Protein 2V6Y (pdb70)

Sequence (147 aa):
MSAQVMLEDMARKYAILAVKADKEGKVEDAITYYKKAIEVLSQIIVLYPESVARTAYEQMINEYKKRISYLEKVLSAQVMLEDMARKYAILAVKADKEGDDAITYYKKAIEVLSQIIVLYPESVARTAYEQMINEYKKRISYLEKVL

Foldseek 3Di:
DDPLVVLVVQLVVLCVQLVVCVVVVVLVSNLVSLVSSLVSLVVSCVVCVPDPCNVVSVVSNVVSVVVNVVSVVPD/DVLVVLVVQLVVLCVQLVVCVVVAVSNLVSLVSSLVSLVVSCVVCVPDPCNVVSVVSNVVSVVVNVVVVVPD

InterPro domains:
  IPR003593 AAA+ ATPase domain [SM00382] (133-274)
  IPR003959 ATPase, AAA-type, core [PF00004] (137-272)
  IPR003960 ATPase, AAA-type, conserved site [PS00674] (244-263)
  IPR007330 MIT domain [PF04212] (10-72)
  IPR007330 MIT domain [SM00745] (4-81)
  IPR027417 P-loop containing nucleoside triphosphate hydrolase [G3DSA:3.40.50.300] (90-272)
  IPR027417 P-loop containing nucleoside triphosphate hydrolase [SSF52540] (98-369)
  IPR036181 MIT domain superfamily [SSF116846] (7-75)
  IPR041569 AAA ATPase, AAA+ lid domain [PF17862] (295-329)
  IPR050304 Microtubule-severing AAA ATPase [PTHR23074] (91-370)
  IPR054951 Cell division protein CdvC [NF041006] (1-371)

Nearest PDB structures (foldseek):
  2v6y-assembly2_B  TM=1.014E+00  e=8.598E-10  Saccharolobus solfataricus
  2v6y-assembly1_A  TM=1.013E+00  e=5.838E-09  Saccharolobus solfataricus
  2w2u-assembly1_A  TM=9.986E-01  e=7.652E-07  Sulfolobus acidocaldarius
  2w2u-assembly2_B  TM=9.984E-01  e=8.110E-07  Sulfolobus acidocaldarius
  3qky-assembly1_A  TM=8.173E-01  e=2.012E-01  Rhodothermus marinus DSM 4252

Secondary structure (DSSP, 8-state):
--HHHHHHHHHHHHHHHHHHHHHTT-HHHHHHHHHHHHHHHHHHHHH-TT-TTHHHHHHHHHHHHHHHHHHTT--/-HHHHHHHHHHHHHHHHHHHHHT--HHHHHHHHHHHHHHHHHHH-TT-TTHHHHHHHHHHHHHHHHHHTT--

Radius of gyration: 21.02 Å; Cα contacts (8 Å, |Δi|>4): 130; chains: 2; bounding box: 53×48×34 Å

CATH classification: 1.20.58.80

Solvent-accessible surface area: 10222 Å² total; per-residue (Å²): 238,46,54,39,72,111,31,51,46,80,2,143,131,55,9,104,74,0,57,126,7,22,173,94,46,116,27,124,64,0,19,71,59,7,108,85,0,23,109,2,3,47,88,0,29,110,104,75,71,169,23,163,30,83,98,56,11,68,109,65,26,59,103,16,115,137,90,20,68,109,5,98,162,70,105,93,59,41,62,124,34,55,83,64,4,159,104,39,8,111,67,0,61,144,18,28,175,152,76,79,92,0,22,75,70,8,11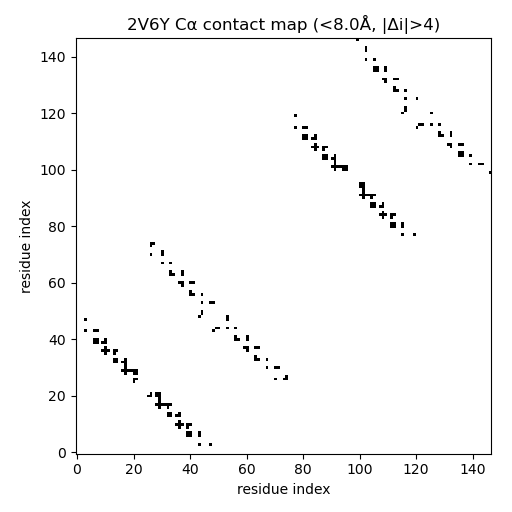2,92,0,19,94,0,6,41,88,0,23,116,107,75,71,171,22,158,28,84,112,52,11,65,113,66,17,76,93,14,108,146,85,15,66,97,20,98,143,84,122

Structure (mmCIF, N/CA/C/O backbone):
data_2V6Y
#
_entry.id   2V6Y
#
_cell.length_a   56.178
_cell.length_b   69.267
_cell.length_c   123.184
_cell.angle_alpha   90.00
_cell.angle_beta   90.00
_cell.angle_gamma   90.00
#
_symmetry.space_group_name_H-M   'I 21 21 21'
#
loop_
_entity.id
_entity.type
_entity.pdbx_description
1 polymer 'AAA FAMILY ATPASE, P60 KATANIN'
2 polymer 'AAA FAMILY ATPASE, P60 KATANIN'
3 non-polymer 'S,R MESO-TARTARIC ACID'
4 water water
#
loop_
_atom_site.group_PDB
_atom_site.id
_atom_site.type_symbol
_atom_site.label_atom_id
_atom_site.label_alt_id
_atom_site.label_comp_id
_atom_site.label_asym_id
_atom_site.label_entity_id
_atom_site.label_seq_id
_atom_site.pdbx_PDB_ins_code
_atom_site.Cartn_x
_atom_site.Cartn_y
_atom_site.Cartn_z
_atom_site.occupancy
_atom_site.B_iso_or_equiv
_atom_site.auth_seq_id
_atom_site.auth_comp_id
_atom_site.auth_asym_id
_atom_site.auth_atom_id
_atom_site.pdbx_PDB_model_num
ATOM 1 N N . MET A 1 1 ? -10.131 7.419 35.420 1.00 55.25 1 MET A N 1
ATOM 2 C CA . MET A 1 1 ? -8.675 7.127 35.182 1.00 55.59 1 MET A CA 1
ATOM 3 C C . MET A 1 1 ? -8.200 7.087 33.710 1.00 54.96 1 MET A C 1
ATOM 4 O O . MET A 1 1 ? -6.985 7.035 33.468 1.00 55.94 1 MET A O 1
ATOM 9 N N . SER A 1 2 ? -9.088 7.100 32.719 1.00 53.52 2 SER A N 1
ATOM 10 C CA . SER A 1 2 ? -10.540 7.075 32.843 1.00 52.58 2 SER A CA 1
ATOM 11 C C . SER A 1 2 ? -11.087 5.886 32.054 1.00 51.40 2 SER A C 1
ATOM 12 O O . SER A 1 2 ? -10.456 5.416 31.116 1.00 51.04 2 SER A O 1
ATOM 15 N N . ALA A 1 3 ? -12.263 5.412 32.452 1.00 50.55 3 ALA A N 1
ATOM 16 C CA . ALA A 1 3 ? -12.874 4.228 31.875 1.00 49.90 3 ALA A CA 1
ATOM 17 C C . ALA A 1 3 ? -13.177 4.436 30.395 1.00 50.10 3 ALA A C 1
ATOM 18 O O . ALA A 1 3 ? -13.075 3.500 29.598 1.00 50.09 3 ALA A O 1
ATOM 20 N N . GLN A 1 4 ? -13.558 5.666 30.033 1.00 50.02 4 GLN A N 1
ATOM 21 C CA . GLN A 1 4 ? -13.936 5.992 28.653 1.00 49.74 4 GLN A CA 1
ATOM 22 C C . GLN A 1 4 ? -12.745 5.899 27.707 1.00 49.94 4 GLN A C 1
ATOM 23 O O . GLN A 1 4 ? -12.854 5.341 26.616 1.00 50.09 4 GLN A O 1
ATOM 29 N N . VAL A 1 5 ? -11.614 6.452 28.123 1.00 50.32 5 VAL A N 1
ATOM 30 C CA . VAL A 1 5 ? -10.400 6.463 27.300 1.00 50.87 5 VAL A CA 1
ATOM 31 C C . VAL A 1 5 ? -9.809 5.052 27.152 1.00 50.84 5 VAL A C 1
ATOM 32 O 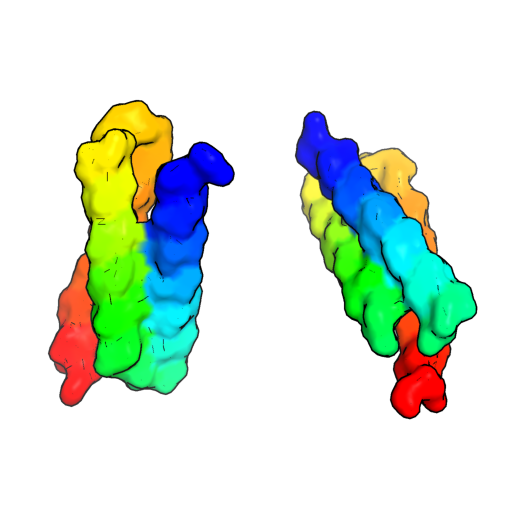O . VAL A 1 5 ? -9.410 4.669 26.060 1.00 50.99 5 VAL A O 1
ATOM 36 N N . MET A 1 6 ? -9.784 4.278 28.236 1.00 50.45 6 MET A N 1
ATOM 37 C CA . MET A 1 6 ? -9.314 2.898 28.166 1.00 50.24 6 MET A CA 1
ATOM 38 C C . MET A 1 6 ? -10.165 2.057 27.193 1.00 49.55 6 MET A C 1
ATOM 39 O O . MET A 1 6 ? -9.633 1.269 26.419 1.00 49.11 6 MET A O 1
ATOM 44 N N . LEU A 1 7 ? -11.482 2.228 27.243 1.00 48.98 7 LEU A N 1
ATOM 45 C CA . LEU A 1 7 ? -12.389 1.522 26.355 1.00 48.80 7 LEU A CA 1
ATOM 46 C C . LEU A 1 7 ? -12.249 1.986 24.902 1.00 48.85 7 LEU A C 1
ATOM 47 O O . LEU A 1 7 ? -12.284 1.172 23.985 1.00 49.03 7 LEU A O 1
ATOM 52 N N . GLU A 1 8 ? -12.097 3.291 24.693 1.00 49.02 8 GLU A N 1
ATOM 53 C CA . GLU A 1 8 ? -11.789 3.821 23.361 1.00 49.55 8 GLU A CA 1
ATOM 54 C C . GLU A 1 8 ? -10.531 3.201 22.790 1.00 49.36 8 GLU A C 1
ATOM 55 O O . GLU A 1 8 ? -10.493 2.890 21.604 1.00 49.48 8 GLU A O 1
ATOM 61 N N . ASP A 1 9 ? -9.506 3.046 23.635 1.00 48.81 9 ASP A N 1
ATOM 62 C CA . ASP A 1 9 ? -8.258 2.395 23.253 1.00 48.76 9 ASP A CA 1
ATOM 63 C C . ASP A 1 9 ? -8.423 0.922 22.892 1.00 47.71 9 ASP A C 1
ATOM 64 O O . ASP A 1 9 ? -7.807 0.458 21.934 1.00 48.09 9 ASP A O 1
ATOM 69 N N . MET A 1 10 ? -9.252 0.195 23.641 1.00 46.46 10 MET A N 1
ATOM 70 C CA . MET A 1 10 ? -9.633 -1.172 23.282 1.00 44.54 10 MET A CA 1
ATOM 71 C C . MET A 1 10 ? -10.301 -1.241 21.925 1.00 45.73 10 MET A C 1
ATOM 72 O O . MET A 1 10 ? -9.941 -2.081 21.111 1.00 45.60 10 MET A O 1
ATOM 77 N N . ALA A 1 11 ? -11.286 -0.367 21.705 1.00 46.58 11 ALA A N 1
ATOM 78 C CA . ALA A 1 11 ? -12.058 -0.314 20.445 1.00 46.97 11 ALA A CA 1
A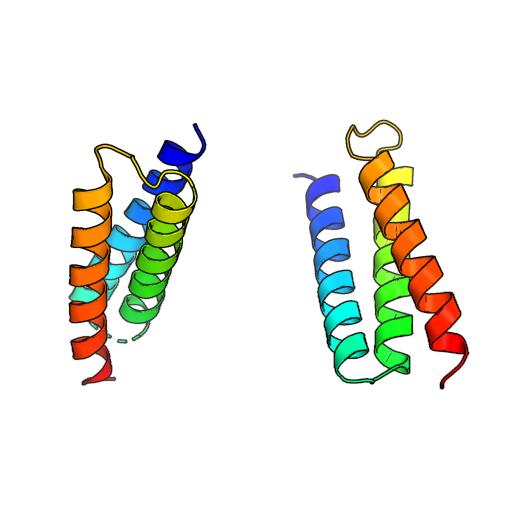TOM 79 C C . ALA A 1 11 ? -11.184 0.054 19.257 1.00 47.34 11 ALA A C 1
ATOM 80 O O . ALA A 1 11 ? -11.319 -0.533 18.186 1.00 47.98 11 ALA A O 1
ATOM 82 N N . ARG A 1 12 ? -10.304 1.029 19.443 1.00 47.79 12 ARG A N 1
ATOM 83 C CA . ARG A 1 12 ? -9.347 1.398 18.407 1.00 48.53 12 ARG A CA 1
ATOM 84 C C . ARG A 1 12 ? -8.401 0.246 18.042 1.00 48.17 12 ARG A C 1
ATOM 85 O O . ARG A 1 12 ? -8.195 -0.037 16.865 1.00 48.34 12 ARG A O 1
ATOM 93 N N . LYS A 1 13 ? -7.829 -0.403 19.046 1.00 47.89 13 LYS A N 1
ATOM 94 C CA . LYS A 1 13 ? -6.977 -1.564 18.810 1.00 48.33 13 LYS A CA 1
ATOM 95 C C . LYS A 1 13 ? -7.685 -2.670 18.008 1.00 47.78 13 LYS A C 1
ATOM 96 O O . LYS A 1 13 ? -7.088 -3.239 17.104 1.00 48.02 13 LYS A O 1
ATOM 102 N N . TYR A 1 14 ? -8.947 -2.955 18.334 1.00 47.35 14 TYR A N 1
ATOM 103 C CA . TYR A 1 14 ? -9.722 -3.989 17.639 1.00 46.89 14 TYR A CA 1
ATOM 104 C C . TYR A 1 14 ? -10.037 -3.620 16.208 1.00 46.43 14 TYR A C 1
ATOM 105 O O . TYR A 1 14 ? -9.986 -4.471 15.336 1.00 46.78 14 TYR A O 1
ATOM 114 N N . ALA A 1 15 ? -10.355 -2.349 15.980 1.00 46.05 15 ALA A N 1
ATOM 115 C CA . ALA A 1 15 ? -10.602 -1.825 14.640 1.00 45.45 15 ALA A CA 1
ATOM 116 C C . ALA A 1 15 ? -9.344 -1.904 13.785 1.00 44.80 15 ALA A C 1
ATOM 117 O O . ALA A 1 15 ? -9.424 -2.248 12.616 1.00 44.91 15 ALA A O 1
ATOM 119 N N . ILE A 1 16 ? -8.189 -1.588 14.371 1.00 44.54 16 ILE A N 1
ATOM 120 C CA . ILE A 1 16 ? -6.902 -1.668 13.659 1.00 43.89 16 ILE A CA 1
ATOM 121 C C . ILE A 1 16 ? -6.658 -3.113 13.226 1.00 44.46 16 ILE A C 1
ATOM 122 O O . ILE A 1 16 ? -6.280 -3.370 12.083 1.00 44.61 16 ILE A O 1
ATOM 127 N N . LEU A 1 17 ? -6.915 -4.051 14.137 1.00 44.59 17 LEU A N 1
ATOM 128 C CA . LEU A 1 17 ? -6.803 -5.493 13.859 1.00 44.95 17 LEU A CA 1
ATOM 129 C C . LEU A 1 17 ? -7.779 -5.977 12.781 1.00 45.08 17 LEU A C 1
ATOM 130 O O . LEU A 1 17 ? -7.419 -6.810 11.948 1.00 45.42 17 LEU A O 1
ATOM 135 N N . ALA A 1 18 ? -9.018 -5.479 12.839 1.00 45.13 18 ALA A N 1
ATOM 136 C CA . ALA A 1 18 ? -10.053 -5.784 11.854 1.00 44.69 18 ALA A CA 1
ATOM 137 C C . ALA A 1 18 ? -9.689 -5.293 10.467 1.00 44.78 18 ALA A C 1
ATOM 138 O O . ALA A 1 18 ? -9.905 -6.013 9.512 1.00 45.34 18 ALA A O 1
ATOM 140 N N . VAL A 1 19 ? -9.141 -4.079 10.364 1.00 45.02 19 VAL A N 1
ATOM 141 C CA . VAL A 1 19 ? -8.801 -3.475 9.082 1.00 45.48 19 VAL A CA 1
ATOM 142 C C . VAL A 1 19 ? -7.619 -4.211 8.460 1.00 46.42 19 VAL A C 1
ATOM 143 O O . VAL A 1 19 ? -7.567 -4.419 7.253 1.00 46.79 19 VAL A O 1
ATOM 147 N N . LYS A 1 20 ? -6.670 -4.595 9.304 1.00 47.37 20 LYS A N 1
ATOM 148 C CA . LYS A 1 20 ? -5.492 -5.348 8.880 1.00 48.29 20 LYS A CA 1
ATOM 149 C C . LYS A 1 20 ? -5.889 -6.711 8.317 1.00 48.47 20 LYS A C 1
ATOM 150 O O . LYS A 1 20 ? -5.464 -7.073 7.228 1.00 48.73 20 LYS A O 1
ATOM 156 N N . ALA A 1 21 ? -6.713 -7.450 9.058 1.00 48.83 21 ALA A N 1
ATOM 157 C CA . ALA A 1 21 ? -7.206 -8.754 8.608 1.00 49.12 21 ALA A CA 1
ATOM 158 C C . ALA A 1 21 ? -8.088 -8.637 7.377 1.00 49.53 21 ALA A C 1
ATOM 159 O O . ALA A 1 21 ? -8.054 -9.503 6.511 1.00 49.71 21 ALA A O 1
ATOM 161 N N . ASP A 1 22 ? -8.885 -7.574 7.319 1.00 50.26 22 ASP A N 1
ATOM 162 C CA . ASP A 1 22 ? -9.700 -7.253 6.152 1.00 51.05 22 ASP A CA 1
ATOM 163 C C . ASP A 1 22 ? -8.820 -7.134 4.886 1.00 51.47 22 ASP A C 1
ATOM 164 O O . ASP A 1 22 ? -9.046 -7.847 3.916 1.00 51.51 22 ASP A O 1
ATOM 169 N N . LYS A 1 23 ? -7.807 -6.266 4.928 1.00 52.16 23 LYS A N 1
ATOM 170 C CA . LYS A 1 23 ? -6.856 -6.082 3.827 1.00 53.20 23 LYS A CA 1
ATOM 171 C C . LYS A 1 23 ? -6.148 -7.363 3.386 1.00 53.52 23 LYS A C 1
ATOM 172 O O . LYS A 1 23 ? -5.987 -7.609 2.198 1.00 53.57 23 LYS A O 1
ATOM 178 N N . GLU A 1 24 ? -5.732 -8.171 4.354 1.00 54.22 24 GLU A N 1
ATOM 179 C CA . GLU A 1 24 ? -5.062 -9.446 4.092 1.00 54.77 24 GLU A CA 1
ATOM 180 C C . GLU A 1 24 ? -6.017 -10.511 3.544 1.00 54.89 24 GLU A C 1
ATOM 181 O O . GLU A 1 24 ? -5.598 -11.597 3.152 1.00 54.80 24 GLU A O 1
ATOM 187 N N . GLY A 1 25 ? -7.305 -10.200 3.531 1.00 55.17 25 GLY A N 1
ATOM 188 C CA . GLY A 1 25 ? -8.300 -11.137 3.050 1.00 55.19 25 GLY A CA 1
ATOM 189 C C . GLY A 1 25 ? -8.649 -12.242 4.025 1.00 55.37 25 GLY A C 1
ATOM 190 O O . GLY A 1 25 ? -9.405 -13.140 3.684 1.00 55.39 25 GLY A O 1
ATOM 191 N N . LYS A 1 26 ? -8.102 -12.195 5.236 1.00 55.50 26 LYS A N 1
ATOM 192 C CA . LYS A 1 26 ? -8.494 -13.140 6.279 1.00 55.53 26 LYS A CA 1
ATOM 193 C C . LYS A 1 26 ? -9.879 -12.732 6.768 1.00 55.49 26 LYS A C 1
ATOM 194 O O . LYS A 1 26 ? -10.019 -12.033 7.775 1.00 55.46 26 LYS A O 1
ATOM 200 N N . VAL A 1 27 ? -10.896 -13.154 6.020 1.00 55.45 27 VAL A N 1
ATOM 201 C CA . VAL A 1 27 ? -12.274 -12.692 6.209 1.00 55.71 27 VAL A CA 1
ATOM 202 C C . VAL A 1 27 ? -12.816 -13.037 7.596 1.00 56.19 27 VAL A C 1
ATOM 203 O O . VAL A 1 27 ? -13.545 -12.255 8.208 1.00 56.34 27 VAL A O 1
ATOM 207 N N . GLU A 1 28 ? -12.437 -14.207 8.086 1.00 56.68 28 GLU A N 1
ATOM 208 C CA . GLU A 1 28 ? -12.948 -14.714 9.344 1.00 57.35 28 GLU A CA 1
ATOM 209 C C . GLU A 1 28 ? -12.455 -13.916 10.535 1.00 57.12 28 GLU A C 1
ATOM 210 O O . GLU A 1 28 ? -13.246 -13.576 11.413 1.00 57.31 28 GLU A O 1
ATOM 216 N N . ASP A 1 29 ? -11.158 -13.607 10.554 1.00 56.88 29 ASP A N 1
ATOM 217 C CA . ASP A 1 29 ? -10.576 -12.792 11.615 1.00 56.46 29 ASP A CA 1
ATOM 218 C C . ASP A 1 29 ? -11.146 -11.372 11.618 1.00 56.36 29 ASP A C 1
ATOM 219 O O . ASP A 1 29 ? -11.476 -10.842 12.689 1.00 56.45 29 ASP A O 1
ATOM 224 N N . ALA A 1 30 ? -11.274 -10.776 10.424 1.00 55.71 30 ALA A N 1
ATOM 225 C CA . ALA A 1 30 ? -11.804 -9.425 10.269 1.00 55.09 30 ALA A CA 1
ATOM 226 C C . ALA A 1 30 ? -13.200 -9.311 10.860 1.00 54.72 30 ALA A C 1
ATOM 227 O O . ALA A 1 30 ? -13.477 -8.376 11.616 1.00 54.68 30 ALA A O 1
ATOM 229 N N . ILE A 1 31 ? -14.064 -10.268 10.524 1.00 54.39 31 ILE A N 1
ATOM 230 C CA . ILE A 1 31 ? -15.431 -10.313 11.051 1.00 53.87 31 ILE A CA 1
ATOM 231 C C . ILE A 1 31 ? -15.429 -10.320 12.577 1.00 53.93 31 ILE A C 1
ATOM 232 O O . ILE A 1 31 ? -16.113 -9.505 13.204 1.00 53.81 31 ILE A O 1
ATOM 237 N N . THR A 1 32 ? -14.641 -11.214 13.172 1.00 53.78 32 THR A N 1
ATOM 238 C CA . THR A 1 32 ? -14.603 -11.304 14.626 1.00 54.01 32 THR A CA 1
ATOM 239 C C . THR A 1 32 ? -14.048 -10.044 15.304 1.00 53.24 32 THR A C 1
ATOM 240 O O . THR A 1 32 ? -14.608 -9.604 16.308 1.00 53.65 32 THR A O 1
ATOM 244 N N . TYR A 1 33 ? -13.013 -9.435 14.729 1.00 52.47 33 TYR A N 1
ATOM 245 C CA . TYR A 1 33 ? -12.452 -8.187 15.262 1.00 51.47 33 TYR A CA 1
ATOM 246 C C . TYR A 1 33 ? -13.364 -6.986 15.090 1.00 51.22 33 TYR A C 1
ATOM 247 O O . TYR A 1 33 ? -13.409 -6.125 15.964 1.00 51.09 33 TYR A O 1
ATOM 256 N N . TYR A 1 34 ? -14.078 -6.912 13.967 1.00 50.67 34 TYR A N 1
ATOM 257 C CA . TYR A 1 34 ? -15.090 -5.871 13.786 1.00 50.28 34 TYR A CA 1
ATOM 258 C C . TYR A 1 34 ? -16.205 -5.971 14.823 1.00 50.61 34 TYR A C 1
ATOM 259 O O . TYR A 1 34 ? -16.734 -4.946 15.256 1.00 50.71 34 TYR A O 1
ATOM 268 N N . LYS A 1 35 ? -16.577 -7.199 15.194 1.00 50.77 35 LYS A N 1
ATOM 269 C CA . LYS A 1 35 ? -17.630 -7.429 16.177 1.00 51.09 35 LYS A CA 1
ATOM 270 C C . LYS A 1 35 ? -17.152 -7.047 17.589 1.00 51.38 35 LYS A C 1
ATOM 271 O O . LYS A 1 35 ? -17.904 -6.475 18.373 1.00 51.61 35 LYS A O 1
ATOM 277 N N . LYS A 1 36 ? -15.901 -7.371 17.903 1.00 51.49 36 LYS A N 1
ATOM 278 C CA . LYS A 1 36 ? -15.243 -6.878 19.112 1.00 51.66 36 LYS A CA 1
ATOM 279 C C . LYS A 1 36 ? -15.190 -5.344 19.197 1.00 51.25 36 LYS A C 1
ATOM 280 O O . LYS A 1 36 ? -15.442 -4.782 20.259 1.00 51.92 36 LYS A O 1
ATOM 286 N N . ALA A 1 37 ? -14.856 -4.676 18.099 1.00 50.25 37 ALA A N 1
ATOM 287 C CA . ALA A 1 37 ? -14.857 -3.223 18.059 1.00 50.11 37 ALA A CA 1
ATOM 288 C C . ALA A 1 37 ? -16.256 -2.651 18.309 1.00 50.18 37 ALA A C 1
ATOM 289 O O . ALA A 1 37 ? -16.408 -1.715 19.080 1.00 50.46 37 ALA A O 1
ATOM 291 N N . ILE A 1 38 ? -17.264 -3.208 17.644 1.00 50.23 38 ILE A N 1
ATOM 292 C CA . ILE A 1 38 ? -18.656 -2.826 17.868 1.00 50.17 38 ILE A CA 1
ATOM 293 C C . ILE A 1 38 ? -19.069 -3.045 19.335 1.00 50.61 38 ILE A C 1
ATOM 294 O O . ILE A 1 38 ? -19.691 -2.172 19.943 1.00 51.01 38 ILE A O 1
ATOM 299 N N . GLU A 1 39 ? -18.709 -4.203 19.884 1.00 50.39 39 GLU A N 1
ATOM 300 C CA . GLU A 1 39 ? -19.025 -4.561 21.258 1.00 50.99 39 GLU A CA 1
ATOM 301 C C . GLU A 1 39 ? -18.511 -3.505 22.243 1.00 50.23 39 GLU A C 1
ATOM 302 O O . GLU A 1 39 ? -19.265 -3.007 23.077 1.00 50.22 39 GLU A O 1
ATOM 308 N N . VAL A 1 40 ? -17.232 -3.153 22.119 1.00 50.00 40 VAL A N 1
ATOM 309 C CA . VAL A 1 40 ? -16.600 -2.145 22.962 1.00 49.64 40 VAL A CA 1
ATOM 310 C C . VAL A 1 40 ? -17.199 -0.740 22.767 1.00 49.53 40 VAL A C 1
ATOM 311 O O . VAL A 1 40 ? -17.447 -0.037 23.748 1.00 49.96 40 VAL A O 1
ATOM 315 N N . LEU A 1 41 ? -17.438 -0.334 21.522 1.00 48.77 41 LEU A N 1
ATOM 316 C CA . LEU A 1 41 ? -17.996 0.999 21.235 1.00 48.12 41 LEU A CA 1
ATOM 317 C C . LEU A 1 41 ? -19.401 1.131 21.787 1.00 47.75 41 LEU A C 1
ATOM 318 O O . LEU A 1 41 ? -19.809 2.195 22.252 1.00 47.63 41 LEU A O 1
ATOM 323 N N . SER A 1 42 ? -20.142 0.03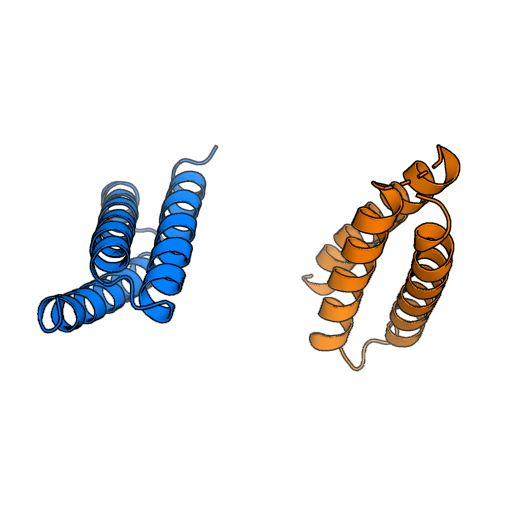7 21.739 1.00 47.51 42 SER A N 1
ATOM 324 C CA . SER A 1 42 ? -21.492 0.014 22.284 1.00 47.37 42 SER A CA 1
ATOM 325 C C . SER A 1 42 ? -21.486 0.064 23.826 1.00 46.46 42 SER A C 1
ATOM 326 O O . SER A 1 42 ? -22.388 0.616 24.450 1.00 46.61 42 SER A O 1
ATOM 329 N N . GLN A 1 43 ? -20.443 -0.487 24.439 1.00 46.25 43 GLN A N 1
ATOM 330 C CA . GLN A 1 43 ? -20.270 -0.388 25.904 1.00 44.92 43 GLN A CA 1
ATOM 331 C C . GLN A 1 43 ? -20.016 1.062 26.352 1.00 44.89 43 GLN A C 1
ATOM 332 O O . GLN A 1 43 ? -20.512 1.484 27.397 1.00 45.14 43 GLN A O 1
ATOM 338 N N . ILE A 1 44 ? -19.267 1.818 25.556 1.00 44.60 44 ILE A N 1
ATOM 339 C CA . ILE A 1 44 ? -18.999 3.228 25.847 1.00 44.61 44 ILE A CA 1
ATOM 340 C C . ILE A 1 44 ? -20.280 4.056 25.760 1.00 44.51 44 ILE A C 1
ATOM 341 O O . ILE A 1 44 ? -20.494 4.939 26.576 1.00 44.88 44 ILE A O 1
ATOM 346 N N . ILE A 1 45 ? -21.117 3.779 24.763 1.00 44.28 45 ILE A N 1
ATOM 347 C CA . ILE A 1 45 ? -22.390 4.457 24.612 1.00 43.57 45 ILE A CA 1
ATOM 348 C C . ILE A 1 45 ? -23.291 4.148 25.806 1.00 43.41 45 ILE A C 1
ATOM 349 O O . ILE A 1 45 ? -23.974 5.044 26.325 1.00 43.77 45 ILE A O 1
ATOM 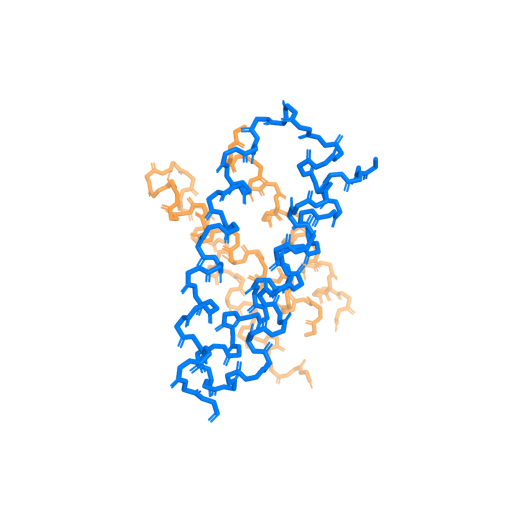354 N N . VAL A 1 46 ? -23.291 2.883 26.238 1.00 42.53 46 VAL A N 1
ATOM 355 C CA . VAL A 1 46 ? -24.028 2.468 27.430 1.00 41.63 46 VAL A CA 1
ATOM 356 C C . VAL A 1 46 ? -23.566 3.233 28.670 1.00 41.09 46 VAL A C 1
ATOM 357 O O . VAL A 1 46 ? -24.387 3.674 29.478 1.00 41.32 46 VAL A O 1
ATOM 361 N N . LEU A 1 47 ? -22.256 3.407 28.820 1.00 40.52 47 LEU A N 1
ATOM 362 C CA . LEU A 1 47 ? -21.708 4.051 30.024 1.00 39.97 47 LEU A CA 1
ATOM 363 C C . LEU A 1 47 ? -21.701 5.575 29.947 1.00 39.90 47 LEU A C 1
ATOM 364 O O . LEU A 1 47 ? -21.833 6.257 30.979 1.00 39.71 47 LEU A O 1
ATOM 369 N N . TYR A 1 48 ? -21.506 6.095 28.733 1.00 39.54 48 TYR A N 1
ATOM 370 C CA . TYR A 1 48 ? -21.435 7.533 28.480 1.00 39.78 48 TYR A CA 1
ATOM 371 C C . TYR A 1 48 ? -22.395 7.897 27.353 1.00 40.31 48 TYR A C 1
ATOM 372 O O . TYR A 1 48 ? -21.956 8.282 26.268 1.00 40.36 48 TYR A O 1
ATOM 381 N N . PRO A 1 49 ? -23.718 7.792 27.618 1.00 40.58 49 PRO A N 1
ATOM 382 C CA . PRO A 1 49 ? -24.673 8.033 26.552 1.00 40.81 49 PRO A CA 1
ATOM 383 C C . PRO A 1 49 ? -24.717 9.498 26.095 1.00 41.23 49 PRO A C 1
ATOM 384 O O . PRO A 1 49 ? -25.106 9.764 24.969 1.00 41.31 49 PRO A O 1
ATOM 388 N N . GLU A 1 50 ? -24.305 10.442 26.936 1.00 41.61 50 GLU A N 1
ATOM 389 C CA . GLU A 1 50 ? -24.248 11.822 26.468 1.00 42.52 50 GLU A CA 1
ATOM 390 C C . GLU A 1 50 ? -22.834 12.377 26.255 1.00 42.09 50 GLU A C 1
ATOM 391 O O . GLU A 1 50 ? -22.583 13.568 26.428 1.00 41.99 50 GLU A O 1
ATOM 397 N N . SER A 1 51 ? -21.923 11.497 25.855 1.00 42.23 51 SER A N 1
ATOM 398 C CA . SER A 1 51 ? -20.571 11.883 25.471 1.00 42.28 51 SER A CA 1
ATOM 399 C C . SER A 1 51 ? -20.660 12.686 24.186 1.00 42.29 51 SER A C 1
ATOM 400 O O . SER A 1 51 ? -21.453 12.352 23.307 1.00 42.54 51 SER A O 1
ATOM 403 N N . VAL A 1 52 ? -19.859 13.748 24.076 1.00 42.51 52 VAL A N 1
ATOM 404 C CA . VAL A 1 52 ? -19.754 14.526 22.830 1.00 42.34 52 VAL A CA 1
ATOM 405 C C . VAL A 1 52 ? -19.322 13.684 21.633 1.00 42.92 52 VAL A C 1
ATOM 406 O O . VAL A 1 52 ? -19.496 14.101 20.502 1.00 43.55 52 VAL A O 1
ATOM 410 N N . ALA A 1 53 ? -18.772 12.503 21.884 1.00 44.00 53 ALA A N 1
ATOM 411 C CA . ALA A 1 53 ? -18.256 11.639 20.826 1.00 44.96 53 ALA A CA 1
ATOM 412 C C . ALA A 1 53 ? -19.220 10.494 20.525 1.00 45.73 53 ALA A C 1
ATOM 413 O O . ALA A 1 53 ? -18.861 9.509 19.878 1.00 46.26 53 ALA A O 1
ATOM 415 N N . ARG A 1 54 ? -20.450 10.623 21.005 1.00 46.10 54 ARG A N 1
ATOM 416 C CA . ARG A 1 54 ? -21.459 9.596 20.802 1.00 46.52 54 ARG A CA 1
ATOM 417 C C . ARG A 1 54 ? -21.856 9.377 19.333 1.00 47.09 54 ARG A C 1
ATOM 418 O O . ARG A 1 54 ? -22.051 8.236 18.912 1.00 46.94 54 ARG A O 1
ATOM 426 N N . THR A 1 55 ? -21.995 10.458 18.564 1.00 48.05 55 THR A N 1
ATOM 427 C CA . THR A 1 55 ? -22.267 10.302 17.123 1.00 48.84 55 THR A CA 1
ATOM 428 C C . THR A 1 55 ? -21.063 9.743 16.340 1.00 49.29 55 THR A C 1
ATOM 429 O O . THR A 1 55 ? -21.262 9.074 15.339 1.00 50.00 55 THR A O 1
ATOM 433 N N . ALA A 1 56 ? -19.843 9.993 16.828 1.00 49.72 56 ALA A N 1
ATOM 434 C CA . ALA A 1 56 ? -18.626 9.380 16.315 1.00 49.76 56 ALA A CA 1
ATOM 435 C C . ALA A 1 56 ? -18.656 7.862 16.512 1.00 49.92 56 ALA A C 1
ATOM 436 O O . ALA A 1 56 ? -18.406 7.113 15.568 1.00 50.01 56 ALA A O 1
ATOM 438 N N . TYR A 1 57 ? -18.982 7.412 17.727 1.00 50.21 57 TYR A N 1
ATOM 439 C CA . TYR A 1 57 ? -18.967 5.980 18.037 1.00 50.53 57 TYR A CA 1
ATOM 440 C C . TYR A 1 57 ? -20.043 5.283 17.224 1.00 50.79 57 TYR A C 1
ATOM 441 O O . TYR A 1 57 ? -19.855 4.168 16.748 1.00 51.22 57 TYR A O 1
ATOM 450 N N . GLU A 1 58 ? -21.178 5.963 17.087 1.00 50.99 58 GLU A N 1
ATOM 451 C CA . GLU A 1 58 ? -22.338 5.475 16.346 1.00 50.96 58 GLU A CA 1
ATOM 452 C C . GLU A 1 58 ? -22.037 5.352 14.860 1.00 51.15 58 GLU A C 1
ATOM 453 O O . GLU A 1 58 ? -22.491 4.405 14.213 1.00 51.26 58 GLU A O 1
ATOM 459 N N . GLN A 1 59 ? -21.272 6.302 14.318 1.00 51.00 59 GLN A N 1
ATOM 460 C CA . GLN A 1 59 ? -20.808 6.184 12.934 1.00 50.87 59 GLN A CA 1
ATOM 461 C C . GLN A 1 59 ? -19.812 5.033 12.720 1.00 49.96 59 GLN A C 1
ATOM 462 O O . GLN A 1 59 ? -19.898 4.33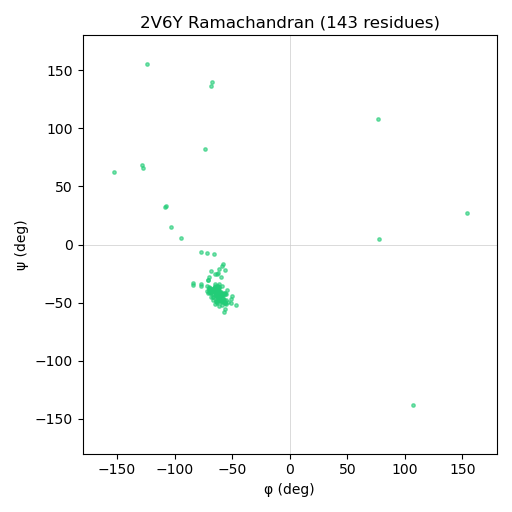9 11.713 1.00 49.61 59 GLN A O 1
ATOM 468 N N . MET A 1 60 ? -18.910 4.813 13.687 1.00 49.24 60 MET A N 1
ATOM 469 C CA . MET A 1 60 ? -17.930 3.735 13.600 1.00 47.88 60 MET A CA 1
ATOM 470 C C . MET A 1 60 ? -18.640 2.370 13.607 1.00 49.17 60 MET A C 1
ATOM 471 O O . MET A 1 60 ? -18.297 1.490 12.835 1.00 49.65 60 MET A O 1
ATOM 476 N N . ILE A 1 61 ? -19.655 2.231 14.449 1.00 49.66 61 ILE A N 1
ATOM 477 C CA . ILE A 1 61 ? -20.443 1.020 14.551 1.00 50.80 61 ILE A CA 1
ATOM 478 C C . ILE A 1 61 ? -21.131 0.728 13.215 1.00 51.95 61 ILE A C 1
ATOM 479 O O . ILE A 1 61 ? -21.035 -0.383 12.681 1.00 52.49 61 ILE A O 1
ATOM 484 N N . ASN A 1 62 ? -21.840 1.735 12.702 1.00 52.95 62 ASN A N 1
ATOM 485 C CA . ASN A 1 62 ? -22.559 1.669 11.435 1.00 53.82 62 ASN A CA 1
ATOM 486 C C . ASN A 1 62 ? -21.609 1.227 10.323 1.00 54.19 62 ASN A C 1
ATOM 487 O O . ASN A 1 62 ? -21.900 0.301 9.580 1.00 54.40 62 ASN A O 1
ATOM 492 N N . GLU A 1 63 ? -20.452 1.872 10.247 1.00 54.91 63 GLU A N 1
ATOM 493 C CA . GLU A 1 63 ? -19.392 1.514 9.306 1.00 55.84 63 GLU A CA 1
ATOM 494 C C . GLU A 1 63 ? -18.914 0.067 9.445 1.00 55.21 63 GLU A C 1
ATOM 495 O O . GLU A 1 63 ? -18.714 -0.604 8.449 1.00 55.45 63 GLU A O 1
ATOM 501 N N . TYR A 1 64 ? -18.750 -0.425 10.669 1.00 55.20 64 TYR A N 1
ATOM 502 C CA . TYR A 1 64 ? -18.256 -1.786 10.848 1.00 54.99 64 TYR A CA 1
ATOM 503 C C . TYR A 1 64 ? -19.326 -2.838 10.589 1.00 54.85 64 TYR A C 1
ATOM 504 O O . TYR A 1 64 ? -19.017 -3.915 10.077 1.00 54.69 64 TYR A O 1
ATOM 513 N N . LYS A 1 65 ? -20.570 -2.523 10.961 1.00 54.86 65 LYS A N 1
ATOM 514 C CA . LYS A 1 65 ? -21.735 -3.342 10.635 1.00 54.97 65 LYS A CA 1
ATOM 515 C C . LYS A 1 65 ? -21.879 -3.506 9.116 1.00 55.01 65 LYS A C 1
ATOM 516 O O . LYS A 1 65 ? -22.047 -4.620 8.638 1.00 55.25 65 LYS A O 1
ATOM 522 N N . LYS A 1 66 ? -21.791 -2.396 8.375 1.00 54.89 66 LYS A N 1
ATOM 523 C CA . LYS A 1 66 ? -21.736 -2.395 6.897 1.00 55.05 66 LYS A CA 1
ATOM 524 C C . LYS A 1 66 ? -20.624 -3.277 6.336 1.00 54.51 66 LYS A C 1
ATOM 525 O O . LYS A 1 66 ? -20.779 -3.947 5.327 1.00 54.57 66 LYS A O 1
ATOM 531 N N . ARG A 1 67 ? -19.488 -3.244 7.002 1.00 54.22 67 ARG A N 1
ATOM 532 C CA . ARG A 1 67 ? -18.327 -3.998 6.593 1.00 54.13 67 ARG A CA 1
ATOM 533 C C . ARG A 1 67 ? -18.560 -5.493 6.827 1.00 53.99 67 ARG A C 1
ATOM 534 O O . ARG A 1 67 ? -18.235 -6.309 5.965 1.00 54.04 67 ARG A O 1
ATOM 542 N N . ILE A 1 68 ? -19.174 -5.824 7.969 1.00 53.62 68 ILE A N 1
ATOM 543 C CA . ILE A 1 68 ? -19.527 -7.191 8.330 1.00 53.24 68 ILE A CA 1
ATOM 544 C C . ILE A 1 68 ? -20.537 -7.789 7.348 1.00 53.32 68 ILE A C 1
ATOM 545 O O . ILE A 1 68 ? -20.363 -8.918 6.902 1.00 53.06 68 ILE A O 1
ATOM 550 N N . SER A 1 69 ? -21.587 -7.031 7.031 1.00 53.51 69 SER A N 1
ATOM 551 C CA . SER A 1 69 ? -22.606 -7.458 6.069 1.00 54.14 69 SER A CA 1
ATOM 552 C C . SER A 1 69 ? -21.981 -7.948 4.774 1.00 54.06 69 SER A C 1
ATOM 553 O O . SER A 1 69 ? -22.393 -8.969 4.243 1.00 54.13 69 SER A O 1
ATOM 556 N N . TYR A 1 70 ? -20.990 -7.198 4.282 1.00 54.20 70 TYR A N 1
ATOM 557 C CA . TYR A 1 70 ? -20.233 -7.538 3.084 1.00 54.16 70 TYR A CA 1
ATOM 558 C C . TYR A 1 70 ? -19.412 -8.808 3.264 1.00 54.35 70 TYR A C 1
ATOM 559 O O . TYR A 1 70 ? -19.466 -9.708 2.440 1.00 54.61 70 TYR A O 1
ATOM 568 N N . LEU A 1 71 ? -18.643 -8.864 4.341 1.00 54.80 71 LEU A N 1
ATOM 569 C CA . LEU A 1 71 ? -17.687 -9.951 4.561 1.00 54.91 71 LEU A CA 1
ATOM 570 C C . LEU A 1 71 ? -18.340 -11.324 4.754 1.00 55.15 71 LEU A C 1
ATOM 571 O O . LEU A 1 71 ? -17.716 -12.351 4.485 1.00 55.21 71 LEU A O 1
ATOM 576 N N . GLU A 1 72 ? -19.593 -11.331 5.209 1.00 55.46 72 GLU A N 1
ATOM 577 C CA . GLU A 1 72 ? -20.386 -12.556 5.306 1.00 55.94 72 GLU A CA 1
ATOM 578 C C . GLU A 1 72 ? -20.551 -13.216 3.934 1.00 55.68 72 GLU A C 1
ATOM 579 O O . GLU A 1 72 ? -20.697 -14.434 3.843 1.00 55.59 72 GLU A O 1
ATOM 585 N N . LYS A 1 73 ? -20.515 -12.406 2.875 1.00 55.38 73 LYS A N 1
ATOM 586 C CA . LYS A 1 73 ? -20.917 -12.848 1.531 1.00 55.23 73 LYS A CA 1
ATOM 587 C C . LYS A 1 73 ? -19.899 -13.710 0.796 1.00 55.33 73 LYS A C 1
ATOM 588 O O . LYS A 1 73 ? -20.199 -14.279 -0.259 1.00 55.60 73 LYS A O 1
ATOM 594 N N . VAL A 1 74 ? -18.733 -13.828 1.425 1.00 55.40 74 VAL A N 1
ATOM 595 C CA . VAL A 1 74 ? -17.453 -14.158 0.833 1.00 55.46 74 VAL A CA 1
ATOM 596 C C . VAL A 1 74 ? -16.610 -14.845 1.922 1.00 55.83 74 VAL A C 1
ATOM 597 O O . VAL A 1 74 ? -15.564 -14.315 2.337 1.00 56.28 74 VAL A O 1
ATOM 601 N N . LEU A 1 75 ? -17.070 -16.002 2.409 1.00 55.63 75 LEU A N 1
ATOM 602 C CA . LEU A 1 75 ? -16.343 -16.746 3.444 1.00 55.50 75 LEU A CA 1
ATOM 603 C C . LEU A 1 75 ? -16.499 -18.263 3.300 1.00 55.55 75 LEU A C 1
ATOM 604 O O . LEU A 1 75 ? -16.645 -18.789 2.195 1.00 55.50 75 LEU A O 1
ATOM 606 N N . SER B 2 2 ? -1.445 25.090 22.688 1.00 52.96 2 SER B N 1
ATOM 607 C CA . SER B 2 2 ? -1.240 25.119 21.208 1.00 52.33 2 SER B CA 1
ATOM 608 C C . SER B 2 2 ? -0.717 23.756 20.767 1.00 51.40 2 SER B C 1
ATOM 609 O O . SER B 2 2 ? 0.129 23.185 21.444 1.00 51.31 2 SER B O 1
ATOM 612 N N . ALA B 2 3 ? -1.218 23.234 19.649 1.00 50.54 3 ALA B N 1
ATOM 613 C CA . ALA B 2 3 ? -0.727 21.963 19.107 1.00 49.91 3 ALA B CA 1
ATOM 614 C C . ALA B 2 3 ? 0.764 22.005 18.720 1.00 50.00 3 ALA B C 1
ATOM 615 O O . ALA B 2 3 ? 1.479 21.012 18.855 1.00 49.85 3 ALA B O 1
ATOM 617 N N . GLN B 2 4 ? 1.233 23.154 18.249 1.00 49.76 4 GLN B N 1
ATOM 618 C CA . GLN B 2 4 ? 2.620 23.288 17.872 1.00 49.59 4 GLN B CA 1
ATOM 619 C C . GLN B 2 4 ? 3.525 23.170 19.095 1.00 49.84 4 GLN B C 1
ATOM 620 O O . GLN B 2 4 ? 4.520 22.458 19.054 1.00 49.84 4 GLN B O 1
ATOM 626 N N . VAL B 2 5 ? 3.168 23.845 20.184 1.00 50.32 5 VAL B N 1
ATOM 627 C CA . VAL B 2 5 ? 4.026 23.839 21.357 1.00 50.83 5 VAL B CA 1
ATOM 628 C C . VAL B 2 5 ? 4.022 22.457 22.036 1.00 50.91 5 VAL B C 1
ATOM 629 O O . VAL B 2 5 ? 5.071 21.991 22.493 1.00 51.13 5 VAL B O 1
ATOM 633 N N . MET B 2 6 ? 2.863 21.799 22.066 1.00 50.35 6 MET B N 1
ATOM 634 C CA . MET B 2 6 ? 2.777 20.450 22.613 1.00 50.14 6 MET B CA 1
ATOM 635 C C . MET B 2 6 ? 3.652 19.452 21.855 1.00 49.47 6 MET B C 1
ATOM 636 O O . MET B 2 6 ? 4.287 18.591 22.466 1.00 48.95 6 MET B O 1
ATOM 641 N N . LEU B 2 7 ? 3.670 19.568 20.528 1.00 49.11 7 LEU B N 1
ATOM 642 C CA . LEU B 2 7 ? 4.477 18.712 19.679 1.00 48.83 7 LEU B CA 1
ATOM 643 C C . LEU B 2 7 ? 5.970 19.043 19.800 1.00 48.92 7 LEU B C 1
ATOM 644 O O . LEU B 2 7 ? 6.798 18.152 19.751 1.00 49.27 7 LEU B O 1
ATOM 649 N N . GLU B 2 8 ? 6.310 20.312 19.967 1.00 48.98 8 GLU B N 1
ATOM 650 C CA . GLU B 2 8 ? 7.689 20.706 20.210 1.00 49.63 8 GLU B CA 1
ATOM 651 C C . GLU B 2 8 ? 8.171 20.122 21.521 1.00 49.49 8 GLU B C 1
ATOM 652 O O . GLU B 2 8 ? 9.315 19.676 21.611 1.00 49.77 8 GLU B O 1
ATOM 658 N N . ASP B 2 9 ? 7.298 20.131 22.524 1.00 48.76 9 ASP B N 1
ATOM 659 C CA . ASP B 2 9 ? 7.593 19.531 23.813 1.00 49.00 9 ASP B CA 1
ATOM 660 C C . ASP B 2 9 ? 7.839 18.010 23.733 1.00 48.03 9 ASP B C 1
ATOM 661 O O . ASP B 2 9 ? 8.782 17.512 24.365 1.00 48.07 9 ASP B O 1
ATOM 666 N N . MET B 2 10 ? 7.009 17.288 22.970 1.00 46.62 10 MET B N 1
ATOM 667 C CA . MET B 2 10 ? 7.247 15.869 22.670 1.00 44.95 10 MET B CA 1
ATOM 668 C C . MET B 2 10 ? 8.603 15.678 22.008 1.00 45.74 10 MET B C 1
ATOM 669 O O . MET B 2 10 ? 9.369 14.800 22.393 1.00 45.98 10 MET 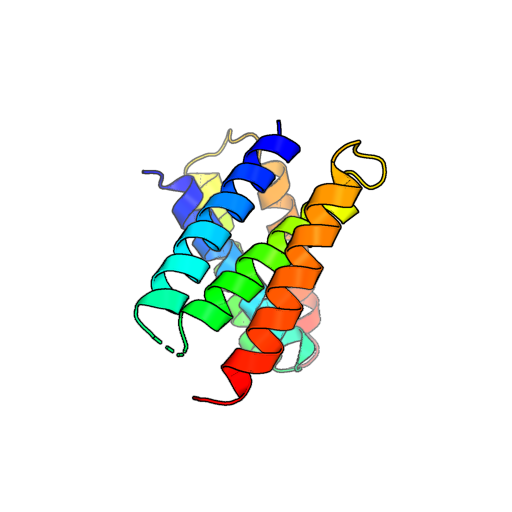B O 1
ATOM 674 N N . ALA B 2 11 ? 8.871 16.474 20.979 1.00 46.23 11 ALA B N 1
ATOM 675 C CA . ALA B 2 11 ? 10.098 16.364 20.191 1.00 46.57 11 ALA B CA 1
ATOM 676 C C . ALA B 2 11 ? 11.334 16.630 21.046 1.00 47.16 11 ALA B C 1
ATOM 677 O O . ALA B 2 11 ? 12.334 15.936 20.923 1.00 48.33 11 ALA B O 1
ATOM 679 N N . ARG B 2 12 ? 11.255 17.625 21.918 1.00 47.85 12 ARG B N 1
ATOM 680 C CA . ARG B 2 12 ? 12.329 17.970 22.835 1.00 48.78 12 ARG B CA 1
ATOM 681 C C . ARG B 2 12 ? 12.614 16.851 23.841 1.00 48.48 12 ARG B C 1
ATOM 682 O O . ARG B 2 12 ? 13.778 16.479 24.059 1.00 48.66 12 ARG B O 1
ATOM 690 N N . LYS B 2 13 ? 11.551 16.343 24.453 1.00 47.95 13 LYS B N 1
ATOM 691 C CA . LYS B 2 13 ? 11.590 15.205 25.353 1.00 48.37 13 LYS B CA 1
ATOM 692 C C . LYS B 2 13 ? 12.338 14.000 24.726 1.00 48.01 13 LYS B C 1
ATOM 693 O O . LYS B 2 13 ? 13.206 13.382 25.370 1.00 48.20 13 LYS B O 1
ATOM 699 N N . TYR B 2 14 ? 12.007 13.680 23.476 1.00 47.42 14 TYR B N 1
ATOM 700 C CA . TYR B 2 14 ? 12.617 12.553 22.785 1.00 46.97 14 TYR B CA 1
ATOM 701 C C . TYR B 2 14 ? 14.077 12.798 22.457 1.00 46.55 14 TYR B C 1
ATOM 702 O O . TYR B 2 14 ? 14.898 11.880 22.519 1.00 46.74 14 TYR B O 1
ATOM 711 N N . ALA B 2 15 ? 14.394 14.036 22.094 1.00 45.79 15 ALA B N 1
ATOM 712 C CA . ALA B 2 15 ? 15.763 14.430 21.786 1.00 45.36 15 ALA B CA 1
ATOM 713 C C . ALA B 2 15 ? 16.676 14.335 23.023 1.00 44.80 15 ALA B C 1
ATOM 714 O O . ALA B 2 15 ? 17.807 13.877 22.933 1.00 44.96 15 ALA B O 1
ATOM 716 N N . ILE B 2 16 ? 16.154 14.760 24.170 1.00 44.51 16 ILE B N 1
ATOM 717 C CA . ILE B 2 16 ? 16.841 14.659 25.443 1.00 43.68 16 ILE B CA 1
ATOM 718 C C . ILE B 2 16 ? 17.121 13.191 25.813 1.00 44.41 16 ILE B C 1
ATOM 719 O O . ILE B 2 16 ? 18.242 12.852 26.195 1.00 44.31 16 ILE B O 1
ATOM 724 N N . LEU B 2 17 ? 16.112 12.332 25.663 1.00 44.76 17 LEU B N 1
ATOM 725 C CA . LEU B 2 17 ? 16.270 10.891 25.889 1.00 44.89 17 LEU B CA 1
ATOM 726 C C . LEU B 2 17 ? 17.274 10.247 24.930 1.00 44.94 17 LEU B C 1
ATOM 727 O O . LEU B 2 17 ? 18.032 9.365 25.325 1.00 45.58 17 LEU B O 1
ATOM 732 N N . ALA B 2 18 ? 17.275 10.695 23.677 1.00 45.08 18 ALA B N 1
ATOM 733 C CA . ALA B 2 18 ? 18.151 10.147 22.627 1.00 44.77 18 ALA B CA 1
ATOM 734 C C . ALA B 2 18 ? 19.594 10.481 22.901 1.00 44.79 18 ALA B C 1
ATOM 735 O O . ALA B 2 18 ? 20.468 9.658 22.697 1.00 45.22 18 ALA B O 1
ATOM 737 N N . VAL B 2 19 ? 19.837 11.710 23.338 1.00 45.08 19 VAL B N 1
ATOM 738 C CA . VAL B 2 19 ? 21.172 12.171 23.661 1.00 45.53 19 VAL B CA 1
ATOM 739 C C . VAL B 2 19 ? 21.709 11.496 24.937 1.00 46.53 19 VAL B C 1
ATOM 740 O O . VAL B 2 19 ? 22.900 11.191 25.018 1.00 46.81 19 VAL B O 1
ATOM 744 N N . LYS B 2 20 ? 20.838 11.250 25.916 1.00 47.28 20 LYS B N 1
ATOM 745 C CA . LYS B 2 20 ? 21.232 10.526 27.120 1.00 48.19 20 LYS B CA 1
ATOM 746 C C . LYS B 2 20 ? 21.589 9.068 26.799 1.00 48.41 20 LYS B C 1
ATOM 747 O O . LYS B 2 20 ? 22.633 8.583 27.229 1.00 48.84 20 LYS B O 1
ATOM 753 N N . ALA B 2 21 ? 20.741 8.385 26.029 1.00 48.77 21 ALA B N 1
ATOM 754 C CA . ALA B 2 21 ? 21.002 7.009 25.598 1.00 49.15 21 ALA B CA 1
ATOM 755 C C . ALA B 2 21 ? 22.257 6.945 24.747 1.00 49.68 21 ALA B C 1
ATOM 756 O O . ALA B 2 21 ? 23.011 5.961 24.805 1.00 49.94 21 ALA B O 1
ATOM 758 N N . ASP B 2 22 ? 22.459 7.996 23.950 1.00 50.28 22 ASP B N 1
ATOM 759 C CA . ASP B 2 22 ? 23.650 8.152 23.123 1.00 51.06 22 ASP B CA 1
ATOM 760 C C . ASP B 2 22 ? 24.897 8.100 23.994 1.00 51.48 22 ASP B C 1
ATOM 761 O O . ASP B 2 22 ? 25.762 7.245 23.788 1.00 51.68 22 ASP B O 1
ATOM 766 N N . LYS B 2 23 ? 24.982 9.003 24.971 1.00 52.20 23 LYS B N 1
ATOM 767 C CA . LYS B 2 23 ? 26.141 9.056 25.872 1.00 53.19 23 LYS B CA 1
ATOM 768 C C . LYS B 2 23 ? 26.347 7.766 26.669 1.00 53.53 23 LYS B C 1
ATOM 769 O O . LYS B 2 23 ? 27.465 7.297 26.784 1.00 53.47 23 LYS B O 1
ATOM 775 N N . GLU B 2 24 ? 25.269 7.192 27.202 1.00 54.26 24 GLU B N 1
ATOM 776 C CA . GLU B 2 24 ? 25.347 5.920 27.922 1.00 54.74 24 GLU B CA 1
ATOM 777 C C . GLU B 2 24 ? 25.742 4.744 27.018 1.00 54.90 24 GLU B C 1
ATOM 778 O O . GLU B 2 24 ? 26.009 3.644 27.506 1.00 54.94 24 GLU B O 1
ATOM 784 N N . GLY B 2 25 ? 25.794 4.988 25.711 1.00 55.06 25 GLY B N 1
ATOM 785 C CA . GLY B 2 25 ? 26.184 3.968 24.745 1.00 55.27 25 GLY B CA 1
ATOM 786 C C . GLY B 2 25 ? 25.071 2.976 24.475 1.00 55.45 25 GLY B C 1
ATOM 787 O O . GLY B 2 25 ? 25.296 1.946 23.840 1.00 55.56 25 GLY B O 1
ATOM 788 N N . ASP B 2 28 ? 20.427 1.304 19.205 1.00 57.74 28 ASP B N 1
ATOM 789 C CA . ASP B 2 28 ? 19.821 0.845 20.443 1.00 57.60 28 ASP B CA 1
ATOM 790 C C . ASP B 2 28 ? 18.661 1.774 20.801 1.00 57.52 28 ASP B C 1
ATOM 791 O O . ASP B 2 28 ? 17.878 2.158 19.921 1.00 57.68 28 ASP B O 1
ATOM 796 N N . ASP B 2 29 ? 18.551 2.121 22.084 1.00 57.08 29 ASP B N 1
ATOM 797 C CA . ASP B 2 29 ? 17.559 3.081 22.574 1.00 56.63 29 ASP B CA 1
ATOM 798 C C . ASP B 2 29 ? 17.719 4.448 21.915 1.00 56.33 29 ASP B C 1
ATOM 799 O O . ASP B 2 29 ? 16.727 5.090 21.570 1.00 56.44 29 ASP B O 1
ATOM 804 N N . ALA B 2 30 ? 18.969 4.880 21.750 1.00 55.74 30 ALA B N 1
ATOM 805 C CA . ALA B 2 30 ? 19.287 6.161 21.128 1.00 55.09 30 ALA B CA 1
ATOM 806 C C . ALA B 2 30 ? 18.705 6.256 19.725 1.00 54.78 30 ALA B C 1
ATOM 807 O O . ALA B 2 30 ? 18.060 7.249 19.393 1.00 54.83 30 ALA B O 1
ATOM 809 N N . ILE B 2 31 ? 18.911 5.217 18.917 1.00 54.46 31 ILE B N 1
ATOM 810 C CA . ILE B 2 31 ? 18.358 5.177 17.562 1.00 54.10 31 ILE B CA 1
ATOM 811 C C . ILE B 2 31 ? 16.836 5.358 17.580 1.00 53.95 31 ILE B C 1
ATOM 812 O O . ILE B 2 31 ? 16.306 6.199 16.856 1.00 53.98 31 ILE B O 1
ATOM 817 N N . THR B 2 32 ? 16.145 4.586 18.414 1.00 53.81 32 THR B N 1
ATOM 818 C CA . THR B 2 32 ? 14.678 4.648 18.494 1.00 53.80 32 THR B CA 1
ATOM 819 C C . THR B 2 32 ? 14.190 6.033 18.929 1.00 53.24 32 THR B C 1
ATOM 820 O O . THR B 2 32 ? 13.255 6.583 18.341 1.00 53.41 32 THR B O 1
ATOM 824 N N . TYR B 2 33 ? 14.845 6.596 19.941 1.00 52.36 33 TYR B N 1
ATOM 825 C CA . TYR B 2 33 ? 14.516 7.931 20.436 1.00 51.68 33 TYR B CA 1
ATOM 826 C C . TYR B 2 33 ? 14.796 9.057 19.432 1.00 51.27 33 TYR B C 1
ATOM 827 O O . TYR B 2 33 ? 14.035 10.020 19.362 1.00 51.04 33 TYR B O 1
ATOM 836 N N . TYR B 2 34 ? 15.890 8.940 18.676 1.00 50.80 34 TYR B N 1
ATOM 837 C CA . TYR B 2 34 ? 16.204 9.893 17.603 1.00 50.38 34 TYR B CA 1
ATOM 838 C C . TYR B 2 34 ? 15.167 9.857 16.485 1.00 50.56 34 TYR B C 1
ATOM 839 O O . TYR B 2 34 ? 14.791 10.900 15.955 1.00 50.43 34 TYR B O 1
ATOM 848 N N . LYS B 2 35 ? 14.732 8.647 16.131 1.00 50.76 35 LYS B N 1
ATOM 849 C CA . LYS B 2 35 ? 13.687 8.436 15.137 1.00 51.04 35 LYS B CA 1
ATOM 850 C C . LYS B 2 35 ? 12.370 9.040 15.597 1.00 51.23 35 LYS B C 1
ATOM 851 O O . LYS B 2 35 ? 11.651 9.629 14.800 1.00 51.64 35 LYS B O 1
ATOM 857 N N . LYS B 2 36 ? 12.072 8.897 16.885 1.00 51.35 36 LYS B N 1
ATOM 858 C CA . LYS B 2 36 ? 10.888 9.486 17.492 1.00 51.41 36 LYS B CA 1
ATOM 859 C C . LYS B 2 36 ? 10.927 11.006 17.371 1.00 51.20 36 LYS B C 1
ATOM 860 O O . LYS B 2 36 ? 9.944 11.625 16.974 1.00 51.66 36 LYS B O 1
ATOM 866 N N . ALA B 2 37 ? 12.064 11.607 17.717 1.00 50.46 37 ALA B N 1
ATOM 867 C CA . ALA B 2 37 ? 12.232 13.048 17.573 1.00 50.03 37 ALA B CA 1
ATOM 868 C C . ALA B 2 37 ? 12.066 13.490 16.120 1.00 50.05 37 ALA B C 1
ATOM 869 O O . ALA B 2 37 ? 11.401 14.473 15.861 1.00 50.28 37 ALA B O 1
ATOM 871 N N . ILE B 2 38 ? 12.670 12.762 15.173 1.00 50.31 38 ILE B N 1
ATOM 872 C CA . ILE B 2 38 ? 12.534 13.063 13.735 1.00 49.89 38 ILE B CA 1
ATOM 873 C C . ILE B 2 38 ? 11.063 13.033 13.325 1.00 50.42 38 ILE B C 1
ATOM 874 O O . ILE B 2 38 ? 10.580 13.942 12.645 1.00 50.69 38 ILE B O 1
ATOM 879 N N . GLU B 2 39 ? 10.359 11.995 13.770 1.00 50.43 39 GLU B N 1
ATOM 880 C CA . GLU B 2 39 ? 8.967 11.784 13.420 1.00 50.69 39 GLU B CA 1
ATOM 881 C C . GLU B 2 39 ? 8.106 12.958 13.873 1.00 50.13 39 GLU B C 1
ATOM 882 O O . GLU B 2 39 ? 7.353 13.501 13.077 1.00 50.10 39 GLU B O 1
ATOM 888 N N . VAL B 2 40 ? 8.245 13.361 15.136 1.00 49.83 40 VAL B N 1
ATOM 889 C CA . VAL B 2 40 ? 7.465 14.458 15.685 1.00 49.37 40 VAL B CA 1
ATOM 890 C C . VAL B 2 40 ? 7.846 15.794 15.040 1.00 49.41 40 VAL B C 1
ATOM 891 O O . VAL B 2 40 ? 6.977 16.612 14.748 1.00 50.13 40 VAL B O 1
ATOM 895 N N . LEU B 2 41 ? 9.132 16.014 14.795 1.00 48.85 41 LEU B N 1
ATOM 896 C CA . LEU B 2 41 ? 9.575 17.246 14.159 1.00 48.29 41 LEU B CA 1
ATOM 897 C C . LEU B 2 41 ? 9.050 17.370 12.730 1.00 47.82 41 LEU B C 1
ATOM 898 O O . LEU B 2 41 ? 8.759 18.468 12.268 1.00 47.69 41 LEU B O 1
ATOM 903 N N . SER B 2 42 ? 8.928 16.242 12.041 1.00 47.20 42 SER B N 1
ATOM 904 C CA . SER B 2 42 ? 8.381 16.217 10.687 1.00 47.11 42 SER B CA 1
ATOM 905 C C . SER B 2 42 ? 6.885 16.490 10.673 1.00 46.53 42 SER B C 1
ATOM 906 O O . SER B 2 42 ? 6.356 17.016 9.697 1.00 46.88 42 SER B O 1
ATOM 909 N N . GLN B 2 43 ? 6.201 16.096 11.742 1.00 46.11 43 GLN B N 1
ATOM 910 C CA . GLN B 2 43 ? 4.771 16.287 11.865 1.00 44.73 43 GLN B CA 1
ATOM 911 C C . GLN B 2 43 ? 4.504 17.770 12.022 1.00 44.84 43 GLN B C 1
ATOM 912 O O . GLN B 2 43 ? 3.569 18.271 11.435 1.00 44.93 43 GLN B O 1
ATOM 918 N N . ILE B 2 44 ? 5.362 18.471 12.774 1.00 44.91 44 ILE B N 1
ATOM 919 C CA . ILE B 2 44 ? 5.254 19.927 12.979 1.00 44.85 44 ILE B CA 1
ATOM 920 C C . ILE B 2 44 ? 5.422 20.712 11.678 1.00 44.72 44 ILE B C 1
ATOM 921 O O . ILE B 2 44 ? 4.683 21.651 11.419 1.00 45.03 44 ILE B O 1
ATOM 926 N N . ILE B 2 45 ? 6.415 20.317 10.882 1.00 44.59 45 ILE B N 1
ATOM 927 C CA . ILE B 2 45 ? 6.660 20.854 9.548 1.00 43.80 45 ILE B CA 1
ATOM 928 C C . ILE B 2 45 ? 5.462 20.596 8.626 1.00 43.48 45 ILE B C 1
ATOM 929 O O . ILE B 2 45 ? 5.091 21.474 7.839 1.00 43.68 45 ILE B O 1
ATOM 934 N N . VAL B 2 46 ? 4.854 19.411 8.721 1.00 42.37 46 VAL B N 1
ATOM 935 C CA . VAL B 2 46 ? 3.637 19.134 7.953 1.00 41.67 46 VAL B CA 1
ATOM 936 C C . VAL B 2 46 ? 2.470 20.063 8.348 1.00 41.01 46 VAL B C 1
ATOM 937 O O . VAL B 2 46 ? 1.731 20.529 7.480 1.00 41.13 46 VAL B O 1
ATOM 941 N N . LEU B 2 47 ? 2.320 20.337 9.642 1.00 40.47 47 LEU B N 1
ATOM 942 C CA . LEU B 2 47 ? 1.185 21.129 10.145 1.00 39.99 47 LEU B CA 1
ATOM 943 C C . LEU B 2 47 ? 1.427 22.632 10.041 1.00 39.79 47 LEU B C 1
ATOM 944 O O . LEU B 2 47 ? 0.504 23.413 9.776 1.00 39.39 47 LEU B O 1
ATOM 949 N N . TYR B 2 48 ? 2.683 23.018 10.246 1.00 39.63 48 TYR B N 1
ATOM 950 C CA . TYR B 2 48 ? 3.101 24.416 10.245 1.00 39.95 48 TYR B CA 1
ATOM 951 C C . TYR B 2 48 ? 4.280 24.616 9.289 1.00 40.43 48 TYR B C 1
ATOM 952 O O . TYR B 2 48 ? 5.387 24.919 9.736 1.00 40.39 48 TYR B O 1
ATOM 961 N N . PRO B 2 49 ? 4.049 24.420 7.964 1.00 40.54 49 PRO B N 1
ATOM 962 C CA . PRO B 2 49 ? 5.144 24.537 7.001 1.00 40.68 49 PRO B CA 1
ATOM 963 C C . PRO B 2 49 ? 5.764 25.932 6.904 1.00 41.24 49 PRO B C 1
ATOM 964 O O . PRO B 2 49 ? 6.915 26.054 6.488 1.00 41.26 49 PRO B O 1
ATOM 968 N N . GLU B 2 50 ? 5.027 26.984 7.246 1.00 41.70 50 GLU B N 1
ATOM 969 C CA . GLU B 2 50 ? 5.647 28.310 7.221 1.00 42.34 50 GLU B CA 1
ATOM 970 C C . GLU B 2 50 ? 5.922 28.893 8.613 1.00 41.88 50 GLU B C 1
ATOM 971 O O . GLU B 2 50 ? 5.884 30.096 8.827 1.00 41.66 50 GLU B O 1
ATOM 977 N N . SER B 2 51 ? 6.228 28.002 9.549 1.00 42.01 51 SER B N 1
ATOM 978 C CA . SER B 2 51 ? 6.650 28.378 10.886 1.00 42.16 51 SER B CA 1
ATOM 979 C C . SER B 2 51 ? 8.025 29.036 10.825 1.00 42.04 51 SER B C 1
ATOM 980 O O . SER B 2 51 ? 8.902 28.565 10.112 1.00 42.08 51 SER B O 1
ATOM 983 N N . VAL B 2 52 ? 8.193 30.129 11.567 1.00 42.29 52 VAL B N 1
ATOM 984 C CA . VAL B 2 52 ? 9.491 30.813 11.717 1.00 42.32 52 VAL B CA 1
ATOM 985 C C . VAL B 2 52 ? 10.582 29.865 12.233 1.00 42.98 52 VAL B C 1
ATOM 986 O O . VAL B 2 52 ? 11.773 30.087 12.036 1.00 43.34 52 VAL B O 1
ATOM 990 N N . ALA B 2 53 ? 10.139 28.795 12.874 1.00 43.93 53 ALA B N 1
ATOM 991 C CA . ALA B 2 53 ? 11.010 27.793 13.464 1.00 44.93 53 ALA B CA 1
ATOM 992 C C . ALA B 2 53 ? 11.288 26.584 12.552 1.00 45.59 53 ALA B C 1
ATOM 993 O O . ALA B 2 53 ? 11.923 25.633 12.999 1.00 46.10 53 ALA B O 1
ATOM 995 N N . ARG B 2 54 ? 10.822 26.616 11.298 1.00 46.15 54 ARG B N 1
ATOM 996 C CA . ARG B 2 54 ? 11.044 25.497 10.369 1.00 46.99 54 ARG B CA 1
ATOM 997 C C . ARG B 2 54 ? 12.525 25.175 10.100 1.00 47.40 54 ARG B C 1
ATOM 998 O O . ARG B 2 54 ? 12.911 24.003 10.037 1.00 47.43 54 ARG B O 1
ATOM 1006 N N . THR B 2 55 ? 13.328 26.221 9.939 1.00 48.30 55 THR B N 1
ATOM 1007 C CA . THR B 2 55 ? 14.794 26.135 9.825 1.00 49.27 55 THR B CA 1
ATOM 1008 C C . THR B 2 55 ? 15.397 25.319 10.967 1.00 49.55 55 THR B C 1
ATOM 1009 O O . THR B 2 55 ? 16.223 24.422 10.763 1.00 49.94 55 THR B O 1
ATOM 1013 N N . ALA B 2 56 ? 14.986 25.684 12.179 1.00 49.84 56 ALA B N 1
ATOM 1014 C CA . ALA B 2 56 ? 15.375 25.000 13.412 1.00 49.87 56 ALA B CA 1
ATOM 1015 C C . ALA B 2 56 ? 14.960 23.532 13.477 1.00 50.03 56 ALA B C 1
ATOM 1016 O O . ALA B 2 56 ? 15.755 22.687 13.902 1.00 50.12 56 ALA B O 1
ATOM 1018 N N . TYR B 2 57 ? 13.720 23.224 13.099 1.00 50.17 57 TYR B N 1
ATOM 1019 C CA . TYR B 2 57 ? 13.261 21.835 13.082 1.00 50.20 57 TYR B CA 1
ATOM 1020 C C . TYR B 2 57 ? 14.064 21.021 12.084 1.00 50.49 57 TYR B C 1
ATOM 1021 O O . TYR B 2 57 ? 14.468 19.901 12.379 1.00 50.67 57 TYR B O 1
ATOM 1030 N N . GLU B 2 58 ? 14.271 21.593 10.897 1.00 50.85 58 GLU B N 1
ATOM 1031 C CA . GLU B 2 58 ? 15.001 20.939 9.810 1.00 51.15 58 GLU B CA 1
ATOM 1032 C C . GLU B 2 58 ? 16.460 20.694 10.163 1.00 51.15 58 GLU B C 1
ATOM 1033 O O . GLU B 2 58 ? 17.007 19.644 9.832 1.00 51.65 58 GLU B O 1
ATOM 1039 N N . GLN B 2 59 ? 17.072 21.646 10.859 1.00 50.72 59 GLN B N 1
ATOM 1040 C CA . GLN B 2 59 ? 18.401 21.473 11.436 1.00 50.51 59 GLN B CA 1
ATOM 1041 C C . GLN B 2 59 ? 18.480 20.262 12.351 1.00 49.88 59 GLN B C 1
ATOM 1042 O O . GLN B 2 59 ? 19.433 19.476 12.265 1.00 50.01 59 GLN B O 1
ATOM 1048 N N . MET B 2 60 ? 17.509 20.139 13.253 1.00 49.01 60 MET B N 1
ATOM 1049 C CA . MET B 2 60 ? 17.499 19.052 14.244 1.00 47.46 60 MET B CA 1
ATOM 1050 C C . MET B 2 60 ? 17.303 17.689 13.582 1.00 49.11 60 MET B C 1
ATOM 1051 O O . MET B 2 60 ? 17.980 16.729 13.946 1.00 49.46 60 MET B O 1
ATOM 1056 N N . ILE B 2 61 ? 16.392 17.607 12.611 1.00 50.06 61 ILE B N 1
ATOM 1057 C CA . ILE B 2 61 ? 16.157 16.367 11.845 1.00 50.93 61 ILE B CA 1
ATOM 1058 C C . ILE B 2 61 ? 17.434 15.930 11.149 1.00 51.72 61 ILE B C 1
ATOM 1059 O O . ILE B 2 61 ? 17.865 14.789 11.294 1.00 52.09 61 ILE B O 1
ATOM 1064 N N . ASN B 2 62 ? 18.045 16.838 10.402 1.00 52.78 62 ASN B N 1
ATOM 1065 C CA . ASN B 2 62 ? 19.295 16.521 9.716 1.00 53.84 62 ASN B CA 1
ATOM 1066 C C . ASN B 2 62 ? 20.398 16.075 10.670 1.00 54.24 62 ASN B C 1
ATOM 1067 O O . ASN B 2 62 ? 21.096 15.107 10.398 1.00 54.56 62 ASN B O 1
ATOM 1072 N N . GLU B 2 63 ? 20.524 16.754 11.802 1.00 54.86 63 GLU B N 1
ATOM 1073 C CA . GLU B 2 63 ? 21.491 16.370 12.820 1.00 55.57 63 GLU B CA 1
ATOM 1074 C C . GLU B 2 63 ? 21.203 14.979 13.402 1.00 55.16 63 GLU B C 1
ATOM 1075 O O . GLU B 2 63 ? 22.131 14.221 13.654 1.00 55.35 63 GLU B O 1
ATOM 1081 N N . TYR B 2 64 ? 19.930 14.643 13.616 1.00 55.20 64 TYR B N 1
ATOM 1082 C CA . TYR B 2 64 ? 19.581 13.331 14.198 1.00 54.77 64 TYR B CA 1
ATOM 1083 C C . TYR B 2 64 ? 19.686 12.215 13.172 1.00 54.63 64 TYR B C 1
ATOM 1084 O O . TYR B 2 64 ? 20.042 11.097 13.523 1.00 54.60 64 TYR B O 1
ATOM 1093 N N . LYS B 2 65 ? 19.378 12.525 11.914 1.00 54.64 65 LYS B N 1
ATOM 1094 C CA . LYS B 2 65 ? 19.601 11.602 10.799 1.00 54.95 65 LYS B CA 1
ATOM 1095 C C . LYS B 2 65 ? 21.073 11.239 10.664 1.00 54.98 65 LYS B C 1
ATOM 1096 O O . LYS B 2 65 ? 21.411 10.065 10.556 1.00 55.20 65 LYS B O 1
ATOM 1102 N N . LYS B 2 66 ? 21.939 12.252 10.685 1.00 54.97 66 LYS B N 1
ATOM 1103 C CA . LYS B 2 66 ? 23.381 12.055 10.679 1.00 54.96 66 LYS B CA 1
ATOM 1104 C C . LYS B 2 66 ? 23.853 11.227 11.869 1.00 54.64 66 LYS B C 1
ATOM 1105 O O . LYS B 2 66 ? 24.782 10.429 11.743 1.00 54.94 66 LYS B O 1
ATOM 1111 N N . ARG B 2 67 ? 23.211 11.403 13.015 1.00 54.21 67 ARG B N 1
ATOM 1112 C CA . ARG B 2 67 ? 23.576 10.648 14.205 1.00 53.93 67 ARG B CA 1
ATOM 1113 C C . ARG B 2 67 ? 23.167 9.179 14.082 1.00 53.96 67 ARG B C 1
ATOM 1114 O O . ARG B 2 67 ? 23.921 8.268 14.455 1.00 53.85 67 ARG B O 1
ATOM 1122 N N . ILE B 2 68 ? 21.971 8.958 13.543 1.00 53.76 68 ILE B N 1
ATOM 1123 C CA . ILE B 2 68 ? 21.467 7.606 13.331 1.00 53.40 68 ILE B CA 1
ATOM 1124 C C . ILE B 2 68 ? 22.344 6.876 12.325 1.00 53.49 68 ILE B C 1
ATOM 1125 O O . ILE B 2 68 ? 22.690 5.722 12.550 1.00 53.35 68 ILE B O 1
ATOM 1130 N N . SER B 2 69 ? 22.704 7.558 11.234 1.00 53.76 69 SER B N 1
ATOM 1131 C CA . SER B 2 69 ? 23.650 7.031 10.244 1.00 54.14 69 SER B CA 1
ATOM 1132 C C . SER B 2 69 ? 24.888 6.424 10.896 1.00 54.11 69 SER B C 1
ATOM 1133 O O . SER B 2 69 ? 25.219 5.274 10.621 1.00 54.15 69 SER B O 1
ATOM 1136 N N . TYR B 2 70 ? 25.550 7.174 11.778 1.00 54.25 70 TYR B N 1
ATOM 1137 C CA . TYR B 2 70 ? 26.651 6.584 12.520 1.00 54.40 70 TYR B CA 1
ATOM 1138 C C . TYR B 2 70 ? 26.239 5.436 13.455 1.00 54.53 70 TYR B C 1
ATOM 1139 O O . TYR B 2 70 ? 26.888 4.401 13.460 1.00 54.78 70 TYR B O 1
ATOM 1148 N N . LEU B 2 71 ? 25.198 5.624 14.265 1.00 54.94 71 LEU B N 1
ATOM 1149 C CA . LEU B 2 71 ? 24.860 4.642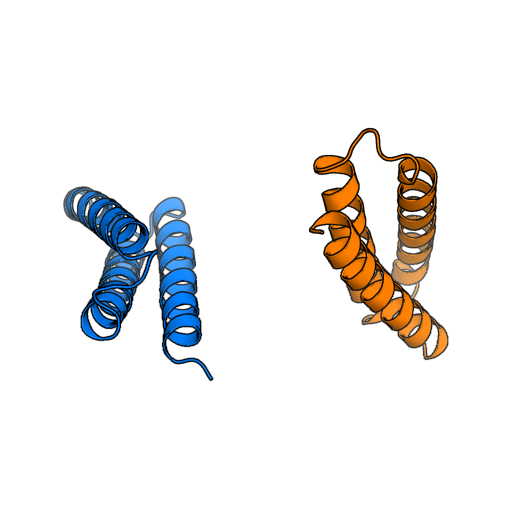 15.308 1.00 55.03 71 LEU B CA 1
ATOM 1150 C C . LEU B 2 71 ? 24.479 3.260 14.775 1.00 55.16 71 LEU B C 1
ATOM 1151 O O . LEU B 2 71 ? 24.620 2.256 15.476 1.00 55.13 71 LEU B O 1
ATOM 1156 N N . GLU B 2 72 ? 24.013 3.211 13.533 1.00 55.42 72 GLU B N 1
ATOM 1157 C CA . GLU B 2 72 ? 23.823 1.945 12.836 1.00 55.94 72 GLU B CA 1
ATOM 1158 C C . GLU B 2 72 ? 25.141 1.151 12.733 1.00 55.71 72 GLU B C 1
ATOM 1159 O O . GLU B 2 72 ? 25.120 -0.063 12.550 1.00 55.66 72 GLU B O 1
ATOM 1165 N N . LYS B 2 73 ? 26.267 1.845 12.914 1.00 55.51 73 LYS B N 1
ATOM 1166 C CA . LYS B 2 73 ? 27.604 1.341 12.577 1.00 55.38 73 LYS B CA 1
ATOM 1167 C C . LYS B 2 73 ? 28.206 0.089 13.239 1.00 55.42 73 LYS B C 1
ATOM 1168 O O . LYS B 2 73 ? 29.175 -0.413 12.698 1.00 55.65 73 LYS B O 1
ATOM 1174 N N . VAL B 2 74 ? 27.806 -0.406 14.411 1.00 55.48 74 VAL B N 1
ATOM 1175 C CA . VAL B 2 74 ? 28.026 0.064 15.784 1.00 55.55 74 VAL B CA 1
ATOM 1176 C C . VAL B 2 74 ? 26.911 -0.392 16.735 1.00 55.73 74 VAL B C 1
ATOM 1177 O O . VAL B 2 74 ? 26.640 0.217 17.771 1.00 56.00 74 VAL B O 1
ATOM 1181 N N . LEU B 2 75 ? 26.308 -1.524 16.376 1.00 55.61 75 LEU B N 1
ATOM 1182 C CA . LEU B 2 75 ? 25.248 -2.141 17.171 1.00 55.51 75 LEU B CA 1
ATOM 1183 C C . LEU B 2 75 ? 25.240 -3.667 17.029 1.00 55.50 75 LEU B C 1
ATOM 1184 O O . LEU B 2 75 ? 26.292 -4.310 16.940 1.00 55.45 75 LEU B O 1
#

B-factor: mean 50.46, std 5.36, range [30.51, 66.99]

Organism: Saccharolobus solfataricus (strain ATCC 35092 / DSM 1617 / JCM 11322 / P2) (NCBI:txid273057)